Protein AF-A0A1H0ISF6-F1 (afdb_monomer_lite)

Structure (mmCIF, N/CA/C/O backbone):
data_AF-A0A1H0ISF6-F1
#
_entry.id   AF-A0A1H0ISF6-F1
#
loop_
_atom_site.group_PDB
_atom_site.id
_atom_site.type_symbol
_atom_site.label_atom_id
_atom_site.label_alt_id
_atom_site.label_comp_id
_atom_site.label_asym_id
_atom_site.label_entity_id
_atom_site.label_seq_id
_atom_site.pdbx_PDB_ins_code
_atom_site.Cartn_x
_atom_site.Cartn_y
_atom_site.Cartn_z
_atom_site.occupancy
_atom_site.B_iso_or_equiv
_atom_site.auth_seq_id
_atom_site.auth_comp_id
_atom_site.auth_asym_id
_atom_site.auth_atom_id
_atom_site.pdbx_PDB_model_num
ATOM 1 N N . MET A 1 1 ? -5.392 8.093 29.979 1.00 67.44 1 MET A N 1
ATOM 2 C CA . MET A 1 1 ? -5.925 7.274 28.865 1.00 67.44 1 MET A CA 1
ATOM 3 C C . MET A 1 1 ? -5.314 5.885 28.979 1.00 67.44 1 MET A C 1
ATOM 5 O O . MET A 1 1 ? -4.116 5.818 29.215 1.00 67.44 1 MET A O 1
ATOM 9 N N . THR A 1 2 ? -6.103 4.808 28.917 1.00 88.94 2 THR A N 1
ATOM 10 C CA . THR A 1 2 ? -5.560 3.435 28.971 1.00 88.94 2 THR A CA 1
ATOM 11 C C . THR A 1 2 ? -4.916 3.068 27.632 1.00 88.94 2 THR A C 1
ATOM 13 O O . THR A 1 2 ? -5.307 3.608 26.596 1.00 88.94 2 THR A O 1
ATOM 16 N N . GLN A 1 3 ? -3.935 2.160 27.646 1.00 87.81 3 GLN A N 1
ATOM 17 C CA . GLN A 1 3 ? -3.236 1.697 26.439 1.00 87.81 3 GLN A CA 1
ATOM 18 C C . GLN A 1 3 ? -4.209 1.151 25.380 1.00 87.81 3 GLN A C 1
ATOM 20 O O . GLN A 1 3 ? -4.083 1.464 24.204 1.00 87.81 3 GLN A O 1
ATOM 25 N N . GLU A 1 4 ? -5.229 0.411 25.804 1.00 85.38 4 GLU A N 1
ATOM 26 C CA . GLU A 1 4 ? -6.293 -0.103 24.938 1.00 85.38 4 GLU A CA 1
ATOM 27 C C . GLU A 1 4 ? -7.078 1.019 24.235 1.00 85.38 4 GLU A C 1
ATOM 29 O O . GLU A 1 4 ? -7.231 1.009 23.017 1.00 85.38 4 GLU A O 1
ATOM 34 N N . LYS A 1 5 ? -7.498 2.055 24.978 1.00 84.31 5 LYS A N 1
ATOM 35 C CA . LYS A 1 5 ? -8.208 3.211 24.403 1.00 84.31 5 LYS A CA 1
ATOM 36 C C . LYS A 1 5 ? -7.344 3.993 23.419 1.00 84.31 5 LYS A C 1
ATOM 38 O O . LYS A 1 5 ? -7.869 4.514 22.441 1.00 84.31 5 LYS A O 1
ATOM 43 N N . PHE A 1 6 ? -6.037 4.072 23.669 1.00 89.00 6 PHE A N 1
ATOM 44 C CA . PHE A 1 6 ? -5.104 4.677 22.725 1.00 89.00 6 PHE A CA 1
ATOM 45 C C . PHE A 1 6 ? -5.059 3.885 21.412 1.00 89.00 6 PHE A C 1
ATOM 47 O O . PHE A 1 6 ? -5.249 4.475 20.353 1.00 89.00 6 PHE A O 1
ATOM 54 N N . TRP A 1 7 ? -4.882 2.561 21.466 1.00 87.56 7 TRP A N 1
ATOM 55 C CA . TRP A 1 7 ? -4.790 1.723 20.263 1.00 87.56 7 TRP A CA 1
ATOM 56 C C . TRP A 1 7 ? -6.103 1.612 19.484 1.00 87.56 7 TRP A C 1
ATOM 58 O O . TRP A 1 7 ? -6.064 1.593 18.256 1.00 87.56 7 TRP A O 1
ATOM 68 N N . ASN A 1 8 ? -7.253 1.665 20.158 1.00 87.44 8 ASN A N 1
ATOM 69 C CA . ASN A 1 8 ? -8.565 1.690 19.501 1.00 87.44 8 ASN A CA 1
ATOM 70 C C . ASN A 1 8 ? -8.792 2.948 18.643 1.00 87.44 8 ASN A C 1
ATOM 72 O O .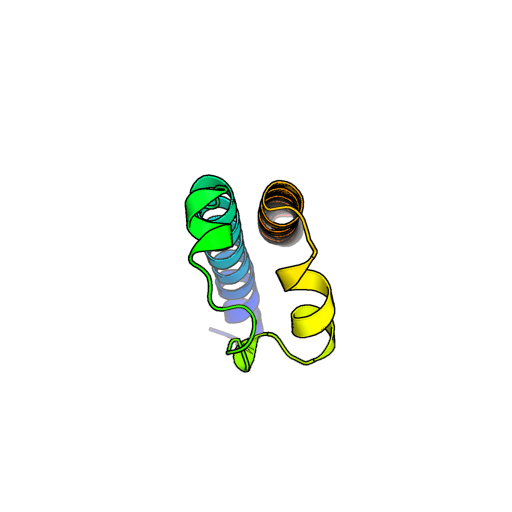 ASN A 1 8 ? -9.616 2.929 17.732 1.00 87.44 8 ASN A O 1
ATOM 76 N N . ILE A 1 9 ? -8.061 4.035 18.915 1.00 86.31 9 ILE A N 1
ATOM 77 C CA . ILE A 1 9 ? -8.121 5.281 18.139 1.00 86.31 9 ILE A CA 1
ATOM 78 C C . ILE A 1 9 ? -6.938 5.363 17.170 1.00 86.31 9 ILE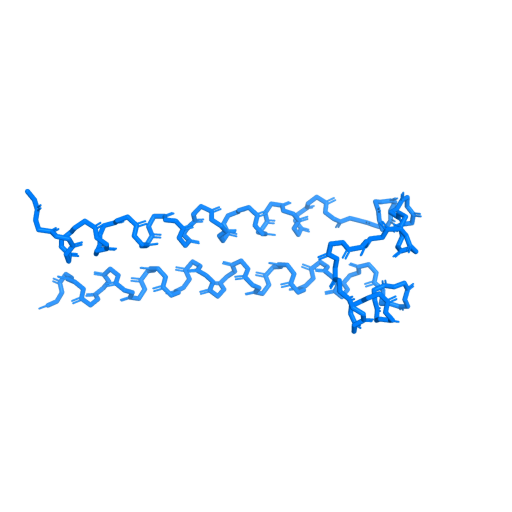 A C 1
ATOM 80 O O . ILE A 1 9 ? -7.127 5.567 15.973 1.00 86.31 9 ILE A O 1
ATOM 84 N N . ALA A 1 10 ? -5.715 5.188 17.672 1.00 89.69 10 ALA A N 1
ATOM 85 C CA . ALA A 1 10 ? -4.494 5.333 16.889 1.00 89.69 10 ALA A CA 1
ATOM 86 C C . ALA A 1 10 ? -4.345 4.239 15.822 1.00 89.69 10 ALA A C 1
ATOM 88 O O . ALA A 1 10 ? -3.910 4.537 14.714 1.00 89.69 10 ALA A O 1
ATOM 89 N N . GLY A 1 11 ? -4.738 2.996 16.119 1.00 89.69 11 GLY A N 1
ATOM 90 C CA . GLY A 1 11 ? -4.635 1.862 15.196 1.00 89.69 11 GLY A CA 1
ATOM 91 C C . GLY A 1 11 ? -5.380 2.098 13.876 1.00 89.69 11 GLY A C 1
ATOM 92 O O . GLY A 1 11 ? -4.737 2.104 12.826 1.00 89.69 11 GLY A O 1
ATOM 93 N N . PRO A 1 12 ? -6.699 2.370 13.895 1.00 92.06 12 PRO A N 1
ATOM 94 C CA . PRO A 1 12 ? -7.459 2.679 12.681 1.00 92.06 12 PRO A CA 1
ATOM 95 C C . PRO A 1 12 ? -6.927 3.893 11.909 1.00 92.06 12 PRO A C 1
ATOM 97 O O . PRO A 1 12 ? -6.882 3.867 10.681 1.00 92.06 12 PRO A O 1
ATOM 100 N N . ILE A 1 13 ? -6.464 4.938 12.606 1.00 92.75 13 ILE A N 1
ATOM 101 C CA . ILE A 1 13 ? -5.873 6.124 11.964 1.00 92.75 13 ILE A CA 1
ATOM 102 C C . ILE A 1 13 ? -4.589 5.756 11.215 1.00 92.75 13 ILE A C 1
ATOM 104 O O . ILE A 1 13 ? -4.411 6.172 10.070 1.00 92.75 13 ILE A O 1
ATOM 108 N N . LEU A 1 14 ? -3.711 4.958 11.831 1.00 94.19 14 LEU A N 1
ATOM 109 C CA . LEU A 1 14 ? -2.489 4.473 11.189 1.00 94.19 14 LEU A CA 1
ATOM 110 C C . LEU A 1 14 ? -2.816 3.621 9.961 1.00 94.19 14 LEU A C 1
ATOM 112 O O . LEU A 1 14 ? -2.239 3.843 8.901 1.00 94.19 14 LEU A O 1
ATOM 116 N N . LEU A 1 15 ? -3.789 2.715 10.070 1.00 93.56 15 LEU A N 1
ATOM 117 C CA . LEU A 1 15 ? -4.243 1.893 8.946 1.00 93.56 15 LEU A CA 1
ATOM 118 C C . LEU A 1 15 ? -4.790 2.741 7.790 1.00 93.56 15 LEU A C 1
ATOM 120 O O . LEU A 1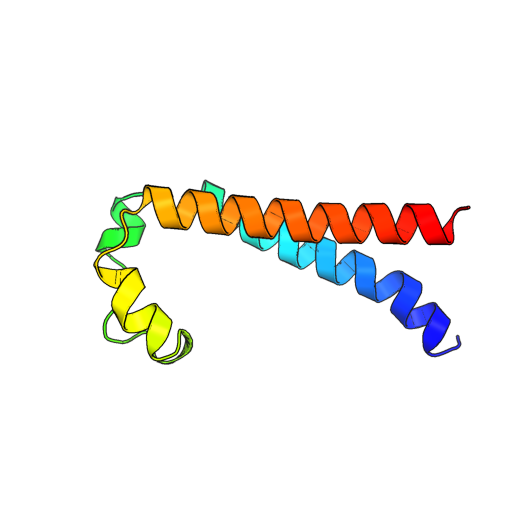 15 ? -4.472 2.466 6.636 1.00 93.56 15 LEU A O 1
ATOM 124 N N . ILE A 1 16 ? -5.554 3.800 8.075 1.00 94.25 16 ILE A N 1
ATOM 125 C CA . ILE A 1 16 ? -6.053 4.726 7.044 1.00 94.25 16 ILE A CA 1
ATOM 126 C C . ILE A 1 16 ? -4.915 5.500 6.400 1.00 94.25 16 ILE A C 1
ATOM 128 O O . ILE A 1 16 ? -4.879 5.601 5.177 1.00 94.25 16 ILE A O 1
ATOM 132 N N . ALA A 1 17 ? -3.985 6.035 7.192 1.00 95.75 17 ALA A N 1
ATOM 133 C CA . ALA A 1 17 ? -2.839 6.767 6.666 1.00 95.75 17 ALA A CA 1
ATOM 134 C C . ALA A 1 17 ? -1.983 5.872 5.755 1.00 95.75 17 ALA A C 1
ATOM 136 O O . ALA A 1 17 ? -1.655 6.262 4.633 1.00 95.75 17 ALA A O 1
ATOM 137 N N . SER A 1 18 ? -1.688 4.644 6.191 1.00 95.62 18 SER A N 1
ATOM 138 C CA . SER A 1 18 ? -0.975 3.645 5.390 1.00 95.62 18 SER A CA 1
ATOM 139 C C . SER A 1 18 ? -1.761 3.235 4.145 1.00 95.62 18 SER A C 1
ATOM 141 O O . SER A 1 18 ? -1.192 3.154 3.059 1.00 95.62 18 SER A O 1
ATOM 143 N N . GLY A 1 19 ? -3.071 3.022 4.269 1.00 95.69 19 GLY A N 1
ATOM 144 C CA . GLY A 1 19 ? -3.932 2.676 3.144 1.00 95.69 19 GLY A CA 1
ATOM 145 C C . GLY A 1 19 ? -3.990 3.781 2.091 1.00 95.69 19 GLY A C 1
ATOM 146 O O . GLY A 1 19 ? -3.832 3.511 0.901 1.00 95.69 19 GLY A O 1
ATOM 147 N N . TRP A 1 20 ? -4.108 5.040 2.518 1.00 96.38 20 TRP A N 1
ATOM 148 C CA . TRP A 1 20 ? -4.049 6.194 1.622 1.00 96.38 20 TRP A CA 1
ATOM 149 C C . TRP A 1 20 ? -2.700 6.333 0.928 1.00 96.38 20 TRP A C 1
ATOM 151 O O . TRP A 1 20 ? -2.662 6.613 -0.269 1.00 96.38 20 TRP A O 1
ATOM 161 N N . PHE A 1 21 ? -1.603 6.108 1.650 1.00 96.44 21 PHE A N 1
ATOM 162 C CA . PHE A 1 21 ? -0.267 6.115 1.064 1.00 96.44 21 PHE A CA 1
ATOM 163 C C . PHE A 1 21 ? -0.128 5.052 -0.035 1.00 96.44 21 PHE A C 1
ATOM 165 O O . PHE A 1 21 ? 0.383 5.351 -1.112 1.00 96.44 21 PHE A O 1
ATOM 172 N N . MET A 1 22 ? -0.657 3.846 0.189 1.00 96.12 22 MET A N 1
ATOM 173 C CA . MET A 1 22 ? -0.652 2.767 -0.806 1.00 96.12 22 MET A CA 1
ATOM 174 C C . MET A 1 22 ? -1.515 3.094 -2.032 1.00 96.12 22 MET A C 1
ATOM 176 O O . MET A 1 22 ? -1.085 2.878 -3.163 1.00 96.12 22 MET A O 1
ATOM 180 N N . LEU A 1 23 ? -2.698 3.686 -1.842 1.00 95.62 23 LEU A N 1
ATOM 181 C CA . LEU A 1 23 ? -3.528 4.160 -2.957 1.00 95.62 23 LEU A CA 1
ATOM 182 C C . LEU A 1 23 ? -2.846 5.282 -3.748 1.00 95.62 23 LEU A C 1
ATOM 184 O O . LEU A 1 23 ? -2.914 5.307 -4.976 1.00 95.62 23 LEU A O 1
ATOM 188 N N . TYR A 1 24 ? -2.170 6.201 -3.060 1.00 95.81 24 TYR A N 1
ATOM 189 C CA . TYR A 1 24 ? -1.398 7.259 -3.703 1.00 95.81 24 TYR A CA 1
ATOM 190 C C . TYR A 1 24 ? -0.221 6.690 -4.501 1.00 95.81 24 TYR A C 1
ATOM 192 O O . TYR A 1 24 ? -0.009 7.099 -5.644 1.00 95.81 24 TYR A O 1
ATOM 200 N N . ALA A 1 25 ? 0.495 5.710 -3.939 1.00 92.00 25 ALA A N 1
ATOM 201 C CA . ALA A 1 25 ? 1.538 4.977 -4.644 1.00 92.00 25 ALA A CA 1
ATOM 202 C C . ALA A 1 25 ? 0.966 4.319 -5.905 1.00 92.00 25 ALA A C 1
ATOM 204 O O . ALA A 1 25 ? 1.466 4.584 -6.989 1.00 92.00 25 ALA A O 1
ATOM 205 N N . ALA A 1 26 ? -0.151 3.590 -5.808 1.00 94.00 26 ALA A N 1
ATOM 206 C CA . ALA A 1 26 ? -0.837 3.003 -6.963 1.00 94.00 26 ALA A CA 1
ATOM 207 C C . ALA A 1 26 ? -1.262 4.044 -8.016 1.00 94.00 26 ALA A C 1
ATOM 209 O O . ALA A 1 26 ? -1.220 3.793 -9.219 1.00 94.00 26 ALA A O 1
ATOM 210 N N . TYR A 1 27 ? -1.705 5.226 -7.590 1.00 94.00 27 TYR A N 1
ATOM 211 C CA . TYR A 1 27 ? -2.098 6.285 -8.514 1.00 94.00 27 TYR A CA 1
ATOM 212 C C . TYR A 1 27 ? -0.901 6.860 -9.278 1.00 94.00 27 TYR A C 1
ATOM 214 O O . TYR A 1 27 ? -1.012 7.123 -10.476 1.00 94.00 27 TYR A O 1
ATOM 222 N N . LYS A 1 28 ? 0.231 7.059 -8.594 1.00 93.06 28 LYS A N 1
ATOM 223 C CA . LYS A 1 28 ? 1.458 7.594 -9.195 1.00 93.06 28 LYS A CA 1
ATOM 224 C C . LYS A 1 28 ? 2.230 6.558 -10.005 1.00 93.06 28 LYS A C 1
ATOM 226 O O . LYS A 1 28 ? 2.872 6.952 -10.973 1.00 93.06 28 LYS A O 1
ATOM 231 N N . TYR A 1 29 ? 2.118 5.284 -9.637 1.00 89.81 29 TYR A N 1
ATOM 232 C CA . TYR A 1 29 ? 2.857 4.193 -10.251 1.00 89.81 29 TYR A CA 1
ATOM 233 C C . TYR A 1 29 ? 2.451 3.981 -11.709 1.00 89.81 29 TYR A C 1
ATOM 235 O O . TYR A 1 29 ? 1.314 3.611 -12.018 1.00 89.81 29 TYR A O 1
ATOM 243 N N . ASN A 1 30 ? 3.400 4.222 -12.605 1.00 92.06 30 ASN A N 1
ATOM 244 C CA . ASN A 1 30 ? 3.258 4.077 -14.045 1.00 92.06 30 ASN A CA 1
ATOM 245 C C . ASN A 1 30 ? 4.477 3.341 -14.630 1.00 92.06 30 ASN A C 1
ATOM 247 O O . ASN A 1 30 ? 5.430 3.032 -13.916 1.00 92.06 30 ASN A O 1
ATOM 251 N N . GLU A 1 31 ? 4.426 3.051 -15.927 1.00 90.62 31 GLU A N 1
ATOM 252 C CA . GLU A 1 31 ? 5.482 2.328 -16.645 1.00 90.62 31 GLU A CA 1
ATOM 253 C C . GLU A 1 31 ? 6.850 3.016 -16.533 1.00 90.62 31 GLU A C 1
ATOM 255 O O . GLU A 1 31 ? 7.826 2.386 -16.146 1.00 90.62 31 GLU A O 1
ATOM 260 N N . GLU A 1 32 ? 6.902 4.336 -16.732 1.00 89.31 32 GLU A N 1
ATOM 261 C CA . GLU A 1 32 ? 8.141 5.118 -16.628 1.00 89.31 32 GLU A CA 1
ATOM 262 C C . GLU A 1 32 ? 8.778 5.032 -15.228 1.00 89.31 32 GLU A C 1
ATOM 264 O O . GLU A 1 32 ? 9.997 4.946 -15.096 1.00 89.31 32 GLU A O 1
ATOM 269 N N . GLN A 1 33 ? 7.969 5.055 -14.164 1.00 87.06 33 GLN A N 1
ATOM 270 C CA . GLN A 1 33 ? 8.463 4.865 -12.800 1.00 87.06 33 GLN A CA 1
ATOM 271 C C . GLN A 1 33 ? 8.960 3.442 -12.563 1.00 87.06 33 GLN A C 1
ATOM 273 O O . GLN A 1 33 ? 9.962 3.277 -11.877 1.00 87.06 33 GLN A O 1
ATOM 278 N N . HIS A 1 34 ? 8.274 2.440 -13.113 1.00 87.50 34 HIS A N 1
ATOM 279 C CA . HIS A 1 34 ? 8.655 1.035 -12.999 1.00 87.50 34 HIS A CA 1
ATOM 280 C C . HIS A 1 34 ? 9.999 0.753 -13.687 1.00 87.50 34 HIS A C 1
ATOM 282 O O . HIS A 1 34 ? 10.851 0.094 -13.102 1.00 87.50 34 HIS A O 1
ATOM 288 N N . GLU A 1 35 ? 10.229 1.307 -14.878 1.00 85.69 35 GLU A N 1
ATOM 289 C CA . GLU A 1 35 ? 11.493 1.154 -15.617 1.00 85.69 35 GLU A CA 1
ATOM 290 C C . GLU A 1 35 ? 12.667 1.898 -14.967 1.00 85.69 35 GLU A C 1
ATOM 292 O O . GLU A 1 35 ? 13.803 1.435 -15.009 1.00 85.69 35 GLU A O 1
ATOM 297 N N . LYS A 1 36 ? 12.408 3.057 -14.349 1.00 86.56 36 LYS A N 1
ATOM 298 C CA . LYS A 1 36 ? 13.432 3.848 -13.640 1.00 86.56 36 LYS A CA 1
ATOM 299 C C . LYS A 1 36 ? 13.804 3.280 -12.272 1.00 86.56 36 LYS A C 1
ATOM 301 O O . LYS A 1 36 ? 14.720 3.795 -11.629 1.00 86.56 36 LYS A O 1
ATOM 306 N N . MET A 1 37 ? 13.058 2.294 -11.789 1.00 81.69 37 MET A N 1
ATOM 307 C CA . MET A 1 37 ? 13.237 1.725 -10.466 1.00 81.69 37 MET A CA 1
ATOM 308 C C . MET A 1 37 ? 14.380 0.713 -10.511 1.00 81.69 37 MET A C 1
ATOM 310 O O . MET A 1 37 ? 14.356 -0.243 -11.277 1.00 81.69 37 MET A O 1
ATOM 314 N N . ASP A 1 38 ? 15.399 0.941 -9.689 1.00 80.94 38 ASP A N 1
ATOM 315 C CA . ASP A 1 38 ? 16.546 0.043 -9.590 1.00 80.94 38 ASP A CA 1
ATOM 316 C C . ASP A 1 38 ? 16.168 -1.192 -8.763 1.00 80.94 38 ASP A C 1
ATOM 318 O O . ASP A 1 38 ? 16.332 -1.212 -7.541 1.00 80.94 38 ASP A O 1
ATOM 322 N N . TRP A 1 39 ? 15.564 -2.179 -9.432 1.00 78.75 39 TRP A N 1
ATOM 323 C CA . TRP A 1 39 ? 15.043 -3.408 -8.827 1.00 78.75 39 TRP A CA 1
ATOM 324 C C . TRP A 1 39 ? 16.129 -4.275 -8.192 1.00 78.75 39 TRP A C 1
ATOM 326 O O . TRP A 1 39 ? 15.875 -4.929 -7.179 1.00 78.75 39 TRP A O 1
ATOM 336 N N . GLU A 1 40 ? 17.336 -4.248 -8.754 1.00 66.94 40 GLU A N 1
ATOM 337 C CA . GLU A 1 40 ? 18.473 -5.045 -8.290 1.00 66.94 40 GLU A CA 1
ATOM 338 C C . GLU A 1 40 ? 19.006 -4.534 -6.945 1.00 66.94 40 GLU A C 1
ATOM 340 O O . GLU A 1 40 ? 19.406 -5.330 -6.098 1.00 66.94 40 GLU A O 1
ATOM 345 N N . ASN A 1 41 ? 18.920 -3.223 -6.696 1.00 71.88 41 ASN A N 1
ATOM 346 C CA . ASN A 1 41 ? 19.396 -2.598 -5.459 1.00 71.88 41 ASN A CA 1
ATOM 347 C C . ASN A 1 41 ? 18.290 -2.356 -4.408 1.00 71.88 41 ASN A C 1
ATOM 349 O O . ASN A 1 41 ? 18.492 -1.621 -3.437 1.00 71.88 41 ASN A O 1
ATOM 353 N N . GLN A 1 42 ? 17.114 -2.988 -4.538 1.00 72.00 42 GLN A N 1
ATOM 354 C CA . GLN A 1 42 ? 16.045 -2.902 -3.528 1.00 72.00 42 GLN A CA 1
ATOM 355 C C . GLN A 1 42 ? 16.247 -3.889 -2.380 1.00 72.00 42 GLN A C 1
ATOM 357 O O . GLN A 1 42 ? 15.444 -4.797 -2.167 1.00 72.00 42 GLN A O 1
ATOM 362 N N . GLU A 1 43 ? 17.315 -3.716 -1.600 1.00 68.56 43 GLU A N 1
ATOM 363 C CA . GLU A 1 43 ? 17.599 -4.554 -0.419 1.00 68.56 43 GLU A CA 1
ATOM 364 C C . GLU A 1 43 ? 16.454 -4.539 0.606 1.00 68.56 43 GLU A C 1
ATOM 366 O O . GLU A 1 43 ? 16.201 -5.525 1.299 1.00 68.56 43 GLU A O 1
ATOM 371 N N . TRP A 1 44 ? 15.700 -3.438 0.653 1.00 69.56 44 TRP A N 1
ATOM 372 C CA . TRP A 1 44 ? 14.518 -3.292 1.500 1.00 69.56 44 TRP A CA 1
ATOM 373 C C . TRP A 1 44 ? 13.358 -4.210 1.099 1.00 69.56 44 TRP A C 1
ATOM 375 O O . TRP A 1 44 ? 12.476 -4.464 1.920 1.00 69.56 44 TRP A O 1
ATOM 385 N N . ALA A 1 45 ? 13.331 -4.707 -0.138 1.00 65.38 45 ALA A N 1
ATOM 386 C CA . ALA A 1 45 ? 12.217 -5.492 -0.646 1.00 65.38 45 ALA A CA 1
ATOM 387 C C . ALA A 1 45 ? 12.313 -6.981 -0.226 1.00 65.38 45 ALA A C 1
ATOM 389 O O . ALA A 1 45 ? 11.302 -7.687 -0.190 1.00 65.38 45 ALA A O 1
ATOM 390 N N . GLY A 1 46 ? 13.480 -7.475 0.196 1.00 72.50 46 GLY A N 1
ATOM 391 C CA . GLY A 1 46 ? 13.680 -8.882 0.567 1.00 72.50 46 GLY A CA 1
ATOM 392 C C . GLY A 1 46 ? 13.744 -9.833 -0.639 1.00 72.50 46 GLY A C 1
ATOM 393 O O . GLY A 1 46 ? 13.278 -9.524 -1.731 1.00 72.50 46 GLY A O 1
ATOM 394 N N . ALA A 1 47 ? 14.319 -11.025 -0.445 1.00 72.88 47 ALA A N 1
ATOM 395 C CA . ALA A 1 47 ? 14.741 -11.901 -1.548 1.00 72.88 47 ALA A CA 1
ATOM 396 C C . ALA A 1 47 ? 13.611 -12.348 -2.498 1.00 72.88 47 ALA A C 1
ATOM 398 O O . ALA A 1 47 ? 13.799 -12.399 -3.708 1.00 72.88 47 ALA A O 1
ATOM 399 N N . LEU A 1 48 ? 12.422 -12.655 -1.963 1.00 59.91 48 LEU A N 1
ATOM 400 C CA . LEU A 1 48 ? 11.300 -13.130 -2.782 1.00 59.91 48 LEU A CA 1
ATOM 401 C C . LEU A 1 48 ? 10.746 -12.026 -3.692 1.00 59.91 48 LEU A C 1
ATOM 403 O O . LEU A 1 48 ? 10.320 -12.291 -4.813 1.00 59.91 48 LEU A O 1
ATOM 407 N N . SER A 1 4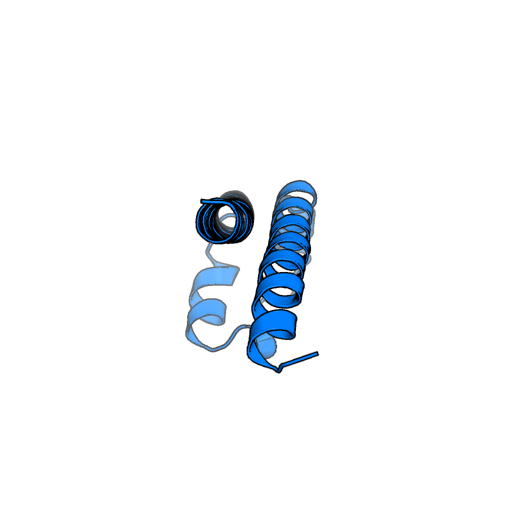9 ? 10.740 -10.784 -3.212 1.00 67.12 49 SER A N 1
ATOM 408 C CA . SER A 1 49 ? 10.253 -9.669 -4.010 1.00 67.12 49 SER A CA 1
ATOM 409 C C . SER A 1 49 ? 11.300 -9.254 -5.045 1.00 67.12 49 SER A C 1
ATOM 411 O O . SER A 1 49 ? 10.926 -9.006 -6.178 1.00 67.12 49 SER A O 1
ATOM 413 N N . GLN A 1 50 ? 12.599 -9.304 -4.737 1.00 71.00 50 GLN A N 1
ATOM 414 C CA . GLN A 1 50 ? 13.660 -9.045 -5.718 1.00 71.00 50 GLN A CA 1
ATOM 415 C C . GLN A 1 50 ? 13.604 -9.982 -6.931 1.00 71.00 50 GLN A C 1
ATOM 417 O O . GLN A 1 50 ? 14.034 -9.598 -8.008 1.00 71.00 50 GLN A O 1
ATOM 422 N N . TRP A 1 51 ? 13.061 -11.194 -6.786 1.00 72.12 51 TRP A N 1
ATOM 423 C CA . TRP A 1 51 ? 12.855 -12.105 -7.918 1.00 72.12 51 TRP A CA 1
ATOM 424 C C . TRP A 1 51 ? 11.597 -11.797 -8.726 1.00 72.12 51 TRP A C 1
ATOM 426 O O . TRP A 1 51 ? 11.590 -11.958 -9.939 1.00 72.12 51 TRP A O 1
ATOM 436 N N . ILE A 1 52 ? 10.524 -11.367 -8.065 1.00 75.88 52 ILE A N 1
ATOM 437 C CA . ILE A 1 52 ? 9.217 -11.175 -8.709 1.00 75.88 52 ILE A CA 1
ATOM 438 C C . ILE A 1 52 ? 9.081 -9.761 -9.287 1.00 75.88 52 ILE A C 1
ATOM 440 O O . ILE A 1 52 ? 8.465 -9.574 -10.329 1.00 75.88 52 ILE A O 1
ATOM 444 N N . LEU A 1 53 ? 9.635 -8.758 -8.611 1.00 75.81 53 LEU A N 1
ATOM 445 C CA . LEU A 1 53 ? 9.475 -7.341 -8.928 1.00 75.81 53 LEU A CA 1
ATOM 446 C C . LEU A 1 53 ? 10.097 -6.896 -10.269 1.00 75.81 53 LEU A C 1
ATOM 448 O O . LEU A 1 53 ? 9.439 -6.094 -10.930 1.00 75.81 53 LEU A O 1
ATOM 452 N N . PRO A 1 54 ? 11.276 -7.391 -10.708 1.00 75.81 54 PRO A N 1
ATOM 453 C CA . PRO A 1 54 ? 11.846 -7.026 -12.009 1.00 75.81 54 PRO A CA 1
ATOM 454 C C . PRO A 1 54 ? 11.057 -7.597 -13.194 1.00 75.81 54 PRO A C 1
ATOM 456 O O . PRO A 1 54 ? 11.055 -7.017 -14.274 1.00 75.81 54 PRO A O 1
ATOM 459 N N . GLU A 1 55 ? 10.409 -8.751 -13.007 1.00 79.31 55 GLU A N 1
ATOM 460 C CA . GLU A 1 55 ? 9.647 -9.431 -14.063 1.00 79.31 55 GLU A CA 1
ATOM 461 C C . GLU A 1 55 ? 8.160 -9.052 -14.062 1.00 79.31 55 GLU A C 1
ATOM 463 O O . GLU A 1 55 ? 7.457 -9.246 -15.057 1.00 79.31 55 GLU A O 1
ATOM 468 N N . ALA A 1 56 ? 7.649 -8.530 -12.944 1.00 83.62 56 ALA A N 1
ATOM 469 C CA . ALA A 1 56 ? 6.248 -8.171 -12.808 1.00 83.62 56 ALA A CA 1
ATOM 470 C C . ALA A 1 56 ? 5.914 -6.937 -13.663 1.00 83.62 56 ALA A C 1
ATOM 472 O O . ALA A 1 56 ? 6.487 -5.874 -13.445 1.00 83.62 56 ALA A O 1
ATOM 473 N N . PRO A 1 57 ? 4.910 -7.007 -14.557 1.00 88.06 57 PRO A N 1
ATOM 474 C CA . PRO A 1 57 ? 4.454 -5.836 -15.295 1.00 88.06 57 PRO A CA 1
ATOM 475 C C . PRO A 1 57 ? 4.042 -4.690 -14.363 1.00 88.06 57 PRO A C 1
ATOM 477 O O . PRO A 1 57 ? 3.396 -4.916 -13.336 1.00 88.06 57 PRO A O 1
ATOM 480 N N . TRP A 1 58 ? 4.307 -3.444 -14.761 1.00 87.88 58 TRP A N 1
ATOM 481 C CA . TRP A 1 58 ? 4.019 -2.253 -13.948 1.00 87.88 58 TRP A CA 1
ATOM 482 C C . TRP A 1 58 ? 2.563 -2.180 -13.447 1.00 87.88 58 TRP A C 1
ATOM 484 O O . TRP A 1 58 ? 2.292 -1.740 -12.326 1.00 87.88 58 TRP A O 1
ATOM 494 N N . TRP A 1 59 ? 1.602 -2.652 -14.250 1.00 88.75 59 TRP A N 1
ATOM 495 C CA . TRP A 1 59 ? 0.187 -2.664 -13.878 1.00 88.75 59 TRP A CA 1
ATOM 496 C C . TRP A 1 59 ? -0.118 -3.665 -12.755 1.00 88.75 59 TRP A C 1
ATOM 498 O O . TRP A 1 59 ? -1.036 -3.421 -11.973 1.00 88.75 59 TRP A O 1
ATOM 508 N N . VAL A 1 60 ? 0.653 -4.752 -12.624 1.00 90.56 60 VAL A N 1
ATOM 509 C CA . VAL A 1 60 ? 0.496 -5.731 -11.537 1.00 90.56 60 VAL A CA 1
ATOM 510 C C . VAL A 1 60 ? 0.807 -5.061 -10.209 1.00 90.56 60 VAL A C 1
ATOM 512 O O . VAL A 1 60 ? -0.012 -5.108 -9.295 1.00 90.56 60 VAL A O 1
ATOM 515 N N . LEU A 1 61 ? 1.939 -4.360 -10.111 1.00 88.31 61 LEU A N 1
ATOM 516 C CA . LEU A 1 61 ? 2.317 -3.660 -8.881 1.00 88.31 61 LEU A CA 1
ATOM 517 C C . LEU A 1 61 ? 1.360 -2.521 -8.551 1.00 88.31 61 LEU A C 1
ATOM 519 O O . LEU A 1 61 ? 0.979 -2.350 -7.394 1.00 88.31 61 LEU A O 1
ATOM 523 N N . ARG A 1 62 ? 0.867 -1.817 -9.573 1.00 92.00 62 ARG A N 1
ATOM 524 C CA . ARG A 1 62 ? -0.205 -0.833 -9.412 1.00 92.00 62 ARG A CA 1
ATOM 525 C C . ARG A 1 62 ? -1.454 -1.437 -8.767 1.00 92.00 62 ARG A C 1
ATOM 527 O O . ARG A 1 62 ? -1.999 -0.859 -7.827 1.00 92.00 62 ARG A O 1
ATOM 534 N N . VAL A 1 63 ? -1.902 -2.595 -9.253 1.00 93.31 63 VAL A N 1
ATOM 535 C CA . VAL A 1 63 ? -3.061 -3.313 -8.700 1.00 93.31 63 VAL A CA 1
ATOM 536 C C . VAL A 1 63 ? -2.773 -3.811 -7.284 1.00 93.31 63 VAL A C 1
ATOM 538 O O . VAL A 1 63 ? -3.636 -3.678 -6.422 1.00 93.31 63 VAL A O 1
ATOM 541 N N . VAL A 1 64 ? -1.569 -4.319 -7.011 1.00 91.38 64 VAL A N 1
ATOM 542 C CA . VAL A 1 64 ? -1.160 -4.772 -5.671 1.00 91.38 64 VAL A CA 1
ATOM 543 C C . VAL A 1 64 ? -1.195 -3.619 -4.667 1.00 91.38 64 VAL A C 1
ATOM 545 O O . VAL A 1 64 ? -1.827 -3.749 -3.619 1.00 91.38 64 VAL A O 1
ATOM 548 N N . PHE A 1 65 ? -0.597 -2.469 -4.988 1.00 92.31 65 PHE A N 1
ATOM 549 C CA . PHE A 1 65 ? -0.653 -1.283 -4.127 1.00 92.31 65 PHE A CA 1
ATOM 550 C C . PHE A 1 65 ? -2.094 -0.822 -3.895 1.00 92.31 65 PHE A C 1
ATOM 552 O O . PHE A 1 65 ? -2.472 -0.525 -2.760 1.00 92.31 65 PHE A O 1
ATOM 559 N N . ALA A 1 66 ? -2.929 -0.829 -4.939 1.00 95.81 66 ALA A N 1
ATOM 560 C CA . ALA A 1 66 ? -4.337 -0.478 -4.807 1.00 95.81 66 ALA A CA 1
ATOM 561 C C . ALA 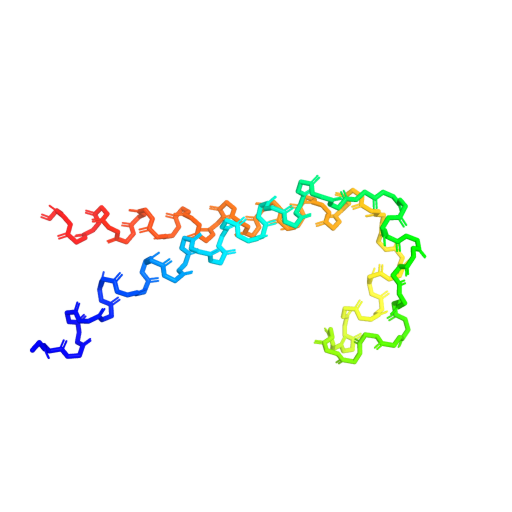A 1 66 ? -5.088 -1.454 -3.886 1.00 95.81 66 ALA A C 1
ATOM 563 O O . ALA A 1 66 ? -5.810 -1.023 -2.988 1.00 95.81 66 ALA A O 1
ATOM 564 N N . ALA A 1 67 ? -4.884 -2.761 -4.067 1.00 95.50 67 ALA A N 1
ATOM 565 C CA . ALA A 1 67 ? -5.526 -3.806 -3.276 1.00 95.50 67 ALA A CA 1
ATOM 566 C C . ALA A 1 67 ? -5.129 -3.729 -1.796 1.00 95.50 67 ALA A C 1
ATOM 568 O O . ALA A 1 67 ? -6.000 -3.780 -0.927 1.00 95.50 67 ALA A O 1
ATOM 569 N N . ILE A 1 68 ? -3.838 -3.533 -1.503 1.00 95.06 68 ILE A N 1
ATOM 570 C CA . ILE A 1 68 ? -3.351 -3.334 -0.131 1.00 95.06 68 ILE A CA 1
ATOM 571 C C . ILE A 1 68 ? -3.972 -2.067 0.466 1.00 95.06 68 ILE A C 1
ATOM 573 O O . ILE A 1 68 ? -4.470 -2.099 1.590 1.00 95.06 68 ILE A O 1
ATOM 577 N N . GLY A 1 69 ? -3.999 -0.965 -0.289 1.00 96.19 69 GLY A N 1
ATOM 578 C CA . GLY A 1 69 ? -4.598 0.292 0.157 1.00 96.19 69 GLY A CA 1
ATOM 579 C C . GLY A 1 69 ? -6.073 0.151 0.538 1.00 96.19 69 GLY A C 1
ATOM 580 O O . GLY A 1 69 ? -6.472 0.543 1.636 1.00 96.19 69 GLY A O 1
ATOM 581 N N . VAL A 1 70 ? -6.871 -0.478 -0.331 1.00 97.31 70 VAL A N 1
ATOM 582 C CA . VAL A 1 70 ? -8.293 -0.762 -0.072 1.00 97.31 70 VAL A CA 1
ATOM 583 C C . VAL A 1 70 ? -8.463 -1.683 1.134 1.00 97.31 70 VAL A C 1
ATOM 585 O O . VAL A 1 70 ? -9.326 -1.417 1.972 1.00 97.31 70 VAL A O 1
ATOM 588 N N . ALA A 1 71 ? -7.652 -2.735 1.259 1.00 96.94 71 ALA A N 1
ATOM 589 C CA . ALA A 1 71 ? -7.732 -3.664 2.384 1.00 96.94 71 ALA A CA 1
ATOM 590 C C . ALA A 1 71 ? -7.469 -2.959 3.723 1.00 96.94 71 ALA A C 1
ATOM 592 O O . ALA A 1 71 ? -8.258 -3.104 4.654 1.00 96.94 71 ALA A O 1
ATOM 593 N N . LEU A 1 72 ? -6.417 -2.138 3.808 1.00 96.56 72 LEU A N 1
ATOM 594 C CA . LEU A 1 72 ? -6.067 -1.394 5.023 1.00 96.56 72 LEU A CA 1
ATOM 595 C C . LEU A 1 72 ? -7.175 -0.423 5.450 1.00 96.56 72 LEU A C 1
ATOM 597 O O . LEU A 1 72 ? -7.567 -0.410 6.618 1.00 96.56 72 LEU A O 1
ATOM 601 N N . ILE A 1 73 ? -7.725 0.345 4.504 1.00 95.44 73 ILE A N 1
ATOM 602 C CA . ILE A 1 73 ? -8.847 1.257 4.778 1.00 95.44 73 ILE A CA 1
ATOM 603 C C . ILE A 1 73 ? -10.085 0.463 5.207 1.00 95.44 73 ILE A C 1
ATOM 605 O O . ILE A 1 73 ? -10.749 0.842 6.168 1.00 95.44 73 ILE A O 1
ATOM 609 N N . SER A 1 74 ? -10.377 -0.657 4.544 1.00 96.00 74 SER A N 1
ATOM 610 C 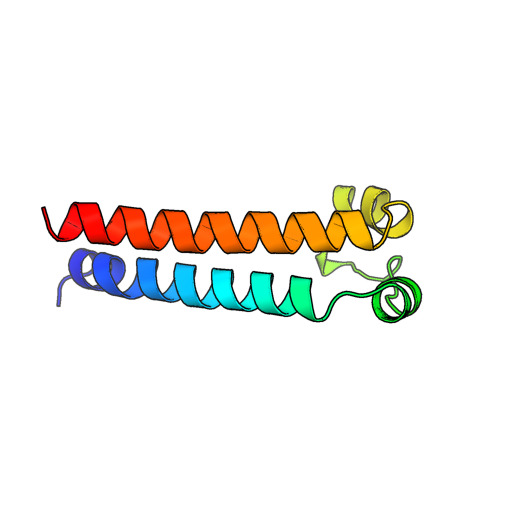CA . SER A 1 74 ? -11.533 -1.501 4.873 1.00 96.00 74 SER A CA 1
ATOM 611 C C . SER A 1 74 ? -11.429 -2.079 6.284 1.00 96.00 74 SER A C 1
ATOM 613 O O . SER A 1 74 ? -12.407 -2.046 7.027 1.00 96.00 74 SER A O 1
ATOM 615 N N . ILE A 1 75 ? -10.241 -2.545 6.687 1.00 94.44 75 ILE A N 1
ATOM 616 C CA . ILE A 1 75 ? -9.975 -3.026 8.051 1.00 94.44 75 ILE A CA 1
ATOM 617 C C . ILE A 1 75 ? -10.172 -1.893 9.064 1.00 94.44 75 ILE A C 1
ATOM 619 O O . ILE A 1 75 ? -10.815 -2.102 10.090 1.00 94.44 75 ILE A O 1
ATOM 623 N N . ALA A 1 76 ? -9.669 -0.689 8.779 1.00 92.62 76 ALA A N 1
ATOM 624 C CA . ALA A 1 76 ? -9.830 0.458 9.670 1.00 92.62 76 ALA A CA 1
ATOM 625 C C . ALA A 1 76 ? -11.301 0.860 9.854 1.00 92.62 76 ALA A C 1
ATOM 627 O O . ALA A 1 76 ? -11.750 1.077 10.980 1.00 92.62 76 ALA A O 1
ATOM 628 N N . VAL A 1 77 ? -12.062 0.917 8.757 1.00 92.31 77 VAL A N 1
ATOM 629 C CA . VAL A 1 77 ? -13.500 1.220 8.779 1.00 92.31 77 VAL A CA 1
ATOM 630 C C . VAL A 1 77 ? -14.262 0.142 9.546 1.00 92.31 77 VAL A C 1
ATOM 632 O O . VAL A 1 77 ? -15.069 0.470 10.413 1.00 92.31 77 VAL A O 1
ATOM 635 N N . TYR A 1 78 ? -13.975 -1.135 9.286 1.00 92.94 78 TYR A N 1
ATOM 636 C CA . TYR A 1 78 ? -14.581 -2.254 10.007 1.00 92.94 78 TYR A CA 1
ATOM 637 C C . TYR A 1 78 ? -14.301 -2.188 11.514 1.00 92.94 78 TYR A C 1
ATOM 639 O O . TYR A 1 78 ? -15.215 -2.339 12.323 1.00 92.94 78 TYR A O 1
ATOM 647 N N . HIS A 1 79 ? -13.062 -1.881 11.899 1.00 89.50 79 HIS A N 1
ATOM 648 C CA . HIS A 1 79 ? -12.678 -1.724 13.299 1.00 89.50 79 HIS A CA 1
ATOM 649 C C . HIS A 1 79 ? -13.443 -0.584 13.987 1.00 89.50 79 HIS A C 1
ATOM 651 O O . HIS A 1 79 ? -13.872 -0.729 15.131 1.00 89.50 79 HIS A O 1
ATOM 657 N N . TRP A 1 80 ? -13.659 0.547 13.310 1.00 86.12 80 TRP A N 1
ATOM 658 C CA . TRP A 1 80 ? -14.484 1.624 13.864 1.00 86.12 80 TRP A CA 1
ATOM 659 C C . TRP A 1 80 ? -15.958 1.264 13.970 1.00 86.12 80 TRP A C 1
ATOM 661 O O . TRP A 1 80 ? -16.575 1.623 14.968 1.00 86.12 80 TRP A O 1
ATOM 671 N N . ILE A 1 81 ? -16.513 0.536 12.999 1.00 88.56 81 ILE A N 1
ATOM 672 C CA . ILE A 1 81 ? -17.891 0.036 13.091 1.00 88.56 81 ILE A CA 1
ATOM 673 C C . ILE A 1 81 ? -18.055 -0.834 14.343 1.00 88.56 81 ILE A C 1
ATOM 675 O O . ILE A 1 81 ? -19.027 -0.654 15.065 1.00 88.56 81 ILE A O 1
ATOM 679 N N . ILE A 1 82 ? -17.088 -1.710 14.643 1.00 86.81 82 ILE A N 1
ATOM 680 C CA . ILE A 1 82 ? -17.110 -2.538 15.861 1.00 86.81 82 ILE A CA 1
ATOM 681 C C . ILE A 1 82 ? -17.048 -1.690 17.134 1.00 86.81 82 ILE A C 1
ATOM 683 O O . ILE A 1 82 ? -17.753 -1.993 18.082 1.00 86.81 82 ILE A O 1
ATOM 687 N N . ILE A 1 83 ? -16.211 -0.649 17.185 1.00 81.69 83 ILE A N 1
ATOM 688 C CA . ILE A 1 83 ? -16.111 0.211 18.380 1.00 81.69 83 ILE A CA 1
ATOM 689 C C . ILE A 1 83 ? -17.410 0.996 18.629 1.00 81.69 83 ILE A C 1
ATOM 691 O O . ILE A 1 83 ? -17.711 1.338 19.772 1.00 81.69 83 ILE A O 1
ATOM 695 N N . LEU A 1 84 ? -18.126 1.355 17.562 1.00 76.81 84 LEU A N 1
ATOM 696 C CA . LEU A 1 84 ? -19.324 2.195 17.624 1.00 76.81 84 LEU A CA 1
ATOM 697 C C . LEU A 1 84 ? -20.621 1.413 17.906 1.00 76.81 84 LEU A C 1
ATOM 699 O O . LEU A 1 84 ? -21.621 2.054 18.234 1.00 76.81 84 LEU A O 1
ATOM 703 N N . LEU A 1 85 ? -20.613 0.083 17.755 1.00 73.31 85 LEU A N 1
ATOM 704 C CA . LEU A 1 85 ? -21.730 -0.833 18.035 1.00 73.31 85 LEU A CA 1
ATOM 705 C C . LEU A 1 85 ? -21.648 -1.401 19.457 1.00 73.31 85 LEU A C 1
ATOM 707 O O . LEU A 1 85 ? -22.727 -1.520 20.081 1.00 73.31 85 LEU A O 1
#

Sequence (85 aa):
MTQEKFWNIAGPILLIASGWFMLYAAYKYNEEQHEKMDWENQEWAGALSQWILPEAPWWVLRVVFAAIGVALISIAVYHWIIILL

Foldseek 3Di:
DDPVVCCLPVVLVVLLVQLVVLLVCLVPQDQVVLVPDPLCPPVVCDDVCSVASNVDHSNVSSVVSNVSSVVSNVVSVVSVVVVVD

Radius of gyration: 16.39 Å; chains: 1; bounding box: 41×21×46 Å

Organism: Halobacillus aidingensis (NCBI:txid240303)

Secondary structure (DSSP, 8-state):
--HHHHHHHHHHHHHHHHHHHHHHHHHH--HHHHHTS-STT-GGG-HHHHHHTTTS-HHHHHHHHHHHHHHHHHHHHHHHHHHH-

pLDDT: mean 86.51, std 9.31, range [59.91, 97.31]